Protein AF-A0A1Q4R5N3-F1 (afdb_monomer_lite)

Secondary structure (DSSP, 8-state):
----------SS-HHHHHHHHHHHHHHHHTT-SSSPPP-SS---HHHHHHHHHHHHHTT---S----HHHHHHHT-

pLDDT: mean 75.91, std 15.46, range [38.75, 90.38]

Radius of gyration: 14.82 Å; chains: 1; bounding box: 40×39×23 Å

Foldseek 3Di:
DDDDPPPPPDDDPVVQLVVLLLLLVLLVVVVLDPDRDDSRSDCDPVQLVSLLSQCVVVVHDSPSDCDPVSVVSSVD

Structure (mmCIF, N/CA/C/O backbone):
data_AF-A0A1Q4R5N3-F1
#
_entry.id   AF-A0A1Q4R5N3-F1
#
loop_
_atom_site.group_PDB
_atom_site.id
_atom_site.type_symbol
_atom_site.label_atom_id
_atom_site.label_alt_id
_atom_site.label_comp_id
_atom_site.label_asym_id
_atom_site.label_entity_id
_atom_site.label_seq_id
_atom_site.pdbx_PDB_ins_code
_atom_site.Cartn_x
_atom_site.Cartn_y
_atom_site.Cartn_z
_atom_site.occupancy
_atom_site.B_iso_or_equiv
_atom_site.auth_seq_id
_atom_site.auth_comp_id
_atom_site.auth_asym_id
_atom_site.auth_atom_id
_atom_site.pdbx_PDB_model_num
ATOM 1 N N . MET A 1 1 ? 28.010 27.731 -12.119 1.00 38.75 1 MET A N 1
ATOM 2 C CA . MET A 1 1 ? 27.197 26.791 -12.920 1.00 38.75 1 MET A CA 1
ATOM 3 C C . MET A 1 1 ? 2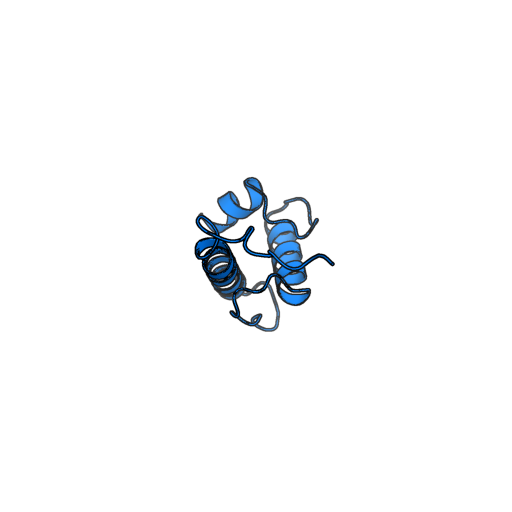6.923 25.562 -12.071 1.00 38.75 1 MET A C 1
ATOM 5 O O . MET A 1 1 ? 27.8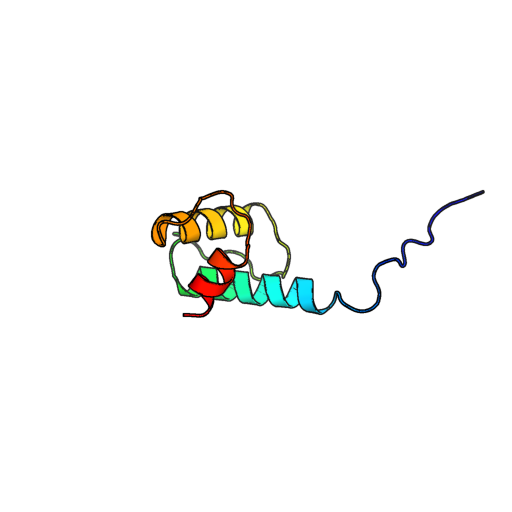20 24.765 -11.859 1.00 38.75 1 MET A O 1
ATOM 9 N N . ALA A 1 2 ? 25.726 25.457 -11.513 1.00 44.47 2 ALA A N 1
ATOM 10 C CA . ALA A 1 2 ? 25.200 24.248 -10.876 1.00 44.47 2 ALA A CA 1
ATOM 11 C C . ALA A 1 2 ? 23.724 24.135 -11.320 1.00 44.47 2 ALA A C 1
ATOM 13 O O . ALA A 1 2 ? 23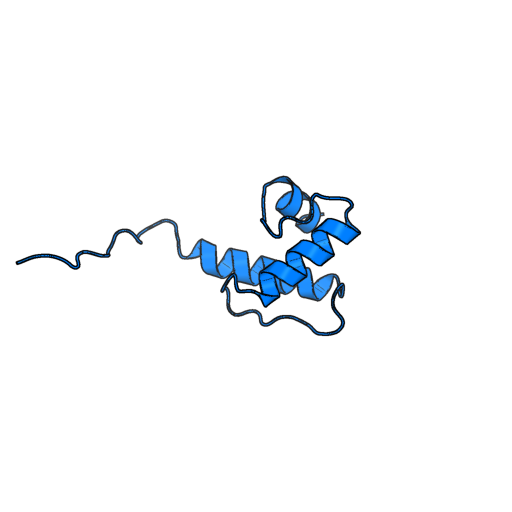.204 25.168 -11.760 1.00 44.47 2 ALA A O 1
ATOM 14 N N . PRO A 1 3 ? 23.018 22.991 -11.196 1.00 59.03 3 PRO A N 1
ATOM 15 C CA . PRO A 1 3 ? 23.388 21.768 -10.462 1.00 59.03 3 PRO A CA 1
ATOM 16 C C . PRO A 1 3 ? 22.971 20.451 -11.166 1.00 59.03 3 PRO A C 1
ATOM 18 O O . PRO A 1 3 ? 22.067 20.459 -11.989 1.00 59.03 3 PRO A O 1
ATOM 21 N N . SER A 1 4 ? 23.553 19.298 -10.807 1.00 39.88 4 SER A N 1
ATOM 22 C CA . SER A 1 4 ? 22.872 17.978 -10.864 1.00 39.88 4 SER A CA 1
ATOM 23 C C . SER A 1 4 ? 23.719 16.892 -10.196 1.00 39.88 4 SER A C 1
ATOM 25 O O . SER A 1 4 ? 24.041 15.868 -10.787 1.00 39.88 4 SER A O 1
ATOM 27 N N . THR A 1 5 ? 24.074 17.092 -8.929 1.00 49.03 5 THR A N 1
ATOM 28 C CA . THR A 1 5 ? 24.449 15.960 -8.071 1.00 49.03 5 THR A CA 1
ATOM 29 C C . THR A 1 5 ? 23.173 15.437 -7.414 1.00 49.03 5 THR A C 1
ATOM 31 O O . THR A 1 5 ? 22.981 15.561 -6.210 1.00 49.03 5 THR A O 1
ATOM 34 N N . THR A 1 6 ? 22.262 14.876 -8.216 1.00 51.47 6 THR A N 1
ATOM 35 C CA . THR A 1 6 ? 21.141 14.066 -7.708 1.00 51.47 6 THR A CA 1
ATOM 36 C C . THR A 1 6 ? 21.644 12.638 -7.533 1.00 51.47 6 THR A C 1
ATOM 38 O O . THR A 1 6 ? 21.261 11.720 -8.245 1.00 51.47 6 THR A O 1
ATOM 41 N N . LEU A 1 7 ? 22.562 12.465 -6.586 1.00 44.19 7 LEU A N 1
ATOM 42 C CA . LEU A 1 7 ? 22.915 11.161 -6.025 1.00 44.19 7 LEU A CA 1
ATOM 43 C C . LEU A 1 7 ? 22.618 11.165 -4.525 1.00 44.19 7 LEU A C 1
ATOM 45 O O . LEU A 1 7 ? 23.385 10.668 -3.712 1.00 44.19 7 LEU A O 1
ATOM 49 N N . GLN A 1 8 ? 21.461 11.719 -4.160 1.00 45.78 8 GLN A N 1
ATOM 50 C CA . GLN A 1 8 ? 20.876 11.576 -2.826 1.00 45.78 8 GLN A CA 1
ATOM 51 C C . GLN A 1 8 ? 19.966 10.332 -2.767 1.00 45.78 8 GLN A C 1
ATOM 53 O O . GLN A 1 8 ? 18.909 10.346 -2.145 1.00 45.78 8 GLN A O 1
ATOM 58 N N . TYR A 1 9 ? 20.343 9.274 -3.493 1.00 51.25 9 TYR A N 1
ATOM 59 C CA . TYR A 1 9 ? 19.566 8.037 -3.622 1.00 51.25 9 TYR A CA 1
ATOM 60 C C . TYR A 1 9 ? 20.471 6.799 -3.631 1.00 51.25 9 TYR A C 1
ATOM 62 O O . TYR A 1 9 ? 20.370 5.914 -4.471 1.00 51.25 9 TYR A O 1
ATOM 70 N N . ILE A 1 10 ? 21.403 6.770 -2.690 1.00 59.16 10 ILE A N 1
ATOM 71 C CA . ILE A 1 10 ? 22.226 5.622 -2.307 1.00 59.16 10 ILE A CA 1
ATOM 72 C C . ILE A 1 10 ? 22.225 5.706 -0.764 1.00 59.16 10 ILE A C 1
ATOM 74 O O . ILE A 1 10 ? 22.426 6.788 -0.230 1.00 59.16 10 ILE A O 1
ATOM 78 N N . GLU A 1 11 ? 21.841 4.734 0.067 1.00 44.28 11 GLU A N 1
ATOM 79 C CA . GLU A 1 11 ? 22.035 3.281 0.018 1.00 44.28 11 GLU A CA 1
ATOM 80 C C . GLU A 1 11 ? 20.927 2.515 0.801 1.00 44.28 11 GLU A C 1
ATOM 82 O O . GLU A 1 11 ? 21.164 1.453 1.367 1.00 44.28 11 GLU A O 1
ATOM 87 N N . GLY A 1 12 ? 19.689 3.030 0.852 1.00 42.97 12 GLY A N 1
ATOM 88 C CA . GLY A 1 12 ? 18.554 2.377 1.548 1.00 42.97 12 GLY A CA 1
ATOM 89 C C . GLY A 1 12 ? 17.365 1.980 0.659 1.00 42.97 12 GLY A C 1
ATOM 90 O O . GLY A 1 12 ? 16.356 1.483 1.160 1.00 42.97 12 GLY A O 1
ATOM 91 N N . ASP A 1 13 ? 17.449 2.230 -0.651 1.00 46.31 13 ASP A N 1
ATOM 92 C CA . ASP A 1 13 ? 16.263 2.460 -1.490 1.00 46.31 13 ASP A CA 1
ATOM 93 C C . ASP A 1 13 ? 15.964 1.388 -2.557 1.00 46.31 13 ASP A C 1
ATOM 95 O O . ASP A 1 13 ? 14.860 1.318 -3.091 1.00 46.31 13 ASP A O 1
ATOM 99 N N . LEU A 1 14 ? 16.867 0.428 -2.784 1.00 47.19 14 LEU A N 1
ATOM 100 C CA . LEU A 1 14 ? 16.536 -0.769 -3.584 1.00 47.19 14 LEU A CA 1
ATOM 101 C C . LEU A 1 14 ? 15.344 -1.548 -2.985 1.00 47.19 14 LEU A C 1
ATOM 103 O O . LEU A 1 14 ? 14.597 -2.215 -3.702 1.00 47.19 14 LEU A O 1
ATOM 107 N N . MET A 1 15 ? 15.097 -1.388 -1.679 1.00 47.69 15 MET A N 1
ATOM 108 C CA . MET A 1 15 ? 13.942 -1.961 -0.992 1.00 47.69 15 MET A CA 1
ATOM 109 C C . MET A 1 15 ? 12.621 -1.233 -1.263 1.00 47.69 15 MET A C 1
ATOM 111 O O . MET A 1 15 ? 11.576 -1.837 -1.029 1.00 47.69 15 MET A O 1
ATOM 115 N N . ARG A 1 16 ? 12.594 0.015 -1.757 1.00 59.50 16 ARG A N 1
ATOM 116 C CA . ARG A 1 16 ? 11.317 0.724 -1.972 1.00 59.50 16 ARG A CA 1
ATOM 117 C C . ARG A 1 16 ? 10.556 0.159 -3.161 1.00 59.50 16 ARG A C 1
ATOM 119 O O . ARG A 1 16 ? 9.389 -0.192 -3.008 1.00 59.50 16 ARG A O 1
ATOM 126 N N . GLY A 1 17 ? 11.231 -0.058 -4.290 1.00 65.44 17 GLY A N 1
ATOM 127 C CA . GLY A 1 17 ? 10.624 -0.722 -5.448 1.00 65.44 17 GLY A CA 1
ATOM 128 C C . GLY A 1 17 ? 10.173 -2.149 -5.124 1.00 65.44 17 GLY A C 1
ATOM 129 O O . GLY A 1 17 ? 9.069 -2.556 -5.478 1.00 65.44 17 GLY A O 1
ATOM 130 N N . GLN A 1 18 ? 10.975 -2.905 -4.369 1.00 74.19 18 GLN A N 1
ATOM 131 C CA . GLN A 1 18 ? 10.636 -4.280 -3.996 1.00 74.19 18 GLN A CA 1
ATOM 132 C C . GLN A 1 18 ? 9.517 -4.364 -2.946 1.00 74.19 18 GLN A C 1
ATOM 134 O O . GLN A 1 18 ? 8.667 -5.252 -3.025 1.00 74.19 18 GLN A O 1
ATOM 139 N N . SER A 1 19 ? 9.452 -3.412 -2.013 1.00 76.56 19 SER A N 1
ATOM 140 C CA . SER A 1 19 ? 8.340 -3.287 -1.062 1.00 76.56 19 SER A CA 1
ATOM 141 C C . SER A 1 19 ? 7.041 -2.939 -1.778 1.00 76.56 19 SER A C 1
ATOM 143 O O . SER A 1 19 ? 6.008 -3.537 -1.485 1.00 76.56 19 SER A O 1
ATOM 145 N N . VAL A 1 20 ? 7.091 -2.037 -2.764 1.00 83.31 20 VAL A N 1
ATOM 146 C CA . VAL A 1 20 ? 5.925 -1.709 -3.592 1.00 83.31 20 VAL A CA 1
ATOM 147 C C . VAL A 1 20 ? 5.518 -2.903 -4.453 1.00 83.31 20 VAL A C 1
ATOM 149 O O . VAL A 1 20 ? 4.336 -3.214 -4.501 1.00 83.31 20 VAL A O 1
ATOM 152 N N . ARG A 1 21 ? 6.462 -3.652 -5.039 1.00 85.62 21 ARG A N 1
ATOM 153 C CA . ARG A 1 21 ? 6.145 -4.905 -5.749 1.00 85.62 21 ARG A CA 1
ATOM 154 C C . ARG A 1 21 ? 5.466 -5.922 -4.842 1.00 85.62 21 ARG A C 1
ATOM 156 O O . ARG A 1 21 ? 4.480 -6.537 -5.229 1.00 85.62 21 ARG A O 1
ATOM 163 N N . THR A 1 22 ? 5.978 -6.083 -3.627 1.00 85.19 22 THR A N 1
ATOM 164 C CA . THR A 1 22 ? 5.421 -7.018 -2.639 1.00 85.19 22 THR A CA 1
ATOM 165 C C . THR A 1 22 ? 4.015 -6.596 -2.227 1.00 85.19 22 THR A C 1
ATOM 167 O O . THR A 1 22 ? 3.110 -7.423 -2.160 1.00 85.19 22 THR A O 1
ATOM 170 N N . LEU A 1 23 ? 3.811 -5.298 -2.005 1.00 84.31 23 LEU A N 1
ATOM 171 C CA . LEU A 1 23 ? 2.502 -4.707 -1.768 1.00 84.31 23 LEU A CA 1
ATOM 172 C C . LEU A 1 23 ? 1.552 -4.974 -2.940 1.00 84.31 23 LEU A C 1
ATOM 174 O O . LEU A 1 23 ? 0.460 -5.479 -2.716 1.00 84.31 23 LEU A O 1
ATOM 178 N N . GLN A 1 24 ? 1.958 -4.658 -4.170 1.00 88.94 24 GLN A N 1
ATOM 179 C CA . GLN A 1 24 ? 1.146 -4.851 -5.373 1.00 88.94 24 GLN A CA 1
ATOM 180 C C . GLN A 1 24 ? 0.761 -6.326 -5.549 1.00 88.94 24 GLN A C 1
ATOM 182 O O . GLN A 1 24 ? -0.406 -6.636 -5.778 1.00 88.94 24 GLN A O 1
ATOM 187 N N . ALA A 1 25 ? 1.713 -7.242 -5.350 1.00 88.69 25 ALA A N 1
ATOM 188 C CA . ALA A 1 25 ? 1.466 -8.679 -5.384 1.00 88.69 25 ALA A CA 1
ATOM 189 C C . ALA A 1 25 ? 0.462 -9.118 -4.306 1.00 88.69 25 ALA A C 1
ATOM 191 O O . ALA A 1 25 ? -0.474 -9.853 -4.608 1.00 88.69 25 ALA A O 1
ATOM 192 N N . ARG A 1 26 ? 0.599 -8.623 -3.069 1.00 86.75 26 ARG A N 1
ATOM 193 C CA . ARG A 1 26 ? -0.357 -8.910 -1.989 1.00 86.75 26 ARG A CA 1
ATOM 194 C C . ARG A 1 26 ? -1.743 -8.340 -2.264 1.00 86.75 26 ARG A C 1
ATOM 196 O O . ARG A 1 26 ? -2.732 -9.019 -2.033 1.00 86.75 26 ARG A O 1
ATOM 203 N N . LEU A 1 27 ? -1.838 -7.116 -2.774 1.00 85.94 27 LEU A N 1
ATOM 204 C CA . LEU A 1 27 ? -3.122 -6.505 -3.131 1.00 85.94 27 LEU A CA 1
ATOM 205 C C . LEU A 1 27 ? -3.848 -7.317 -4.213 1.00 85.94 27 LEU A C 1
ATOM 207 O O . LEU A 1 27 ? -5.063 -7.492 -4.124 1.00 85.94 27 LEU A O 1
ATOM 211 N N . ASN A 1 28 ? -3.101 -7.860 -5.178 1.00 89.19 28 ASN A N 1
ATOM 212 C CA . ASN A 1 28 ? -3.635 -8.779 -6.183 1.00 89.19 28 ASN A CA 1
ATOM 213 C C . ASN A 1 28 ? -4.091 -10.117 -5.580 1.00 89.19 28 ASN A C 1
ATOM 215 O O . ASN A 1 28 ? -5.125 -10.640 -5.995 1.00 89.19 28 ASN A O 1
ATOM 219 N N . ASP A 1 29 ? -3.365 -10.649 -4.593 1.00 86.81 29 ASP A N 1
ATOM 220 C CA . ASP A 1 29 ? -3.719 -11.892 -3.891 1.00 86.81 29 ASP A CA 1
ATOM 221 C C . ASP A 1 29 ? -5.071 -11.788 -3.169 1.00 86.81 29 ASP A C 1
ATOM 223 O O . ASP A 1 29 ? -5.911 -12.682 -3.276 1.00 86.81 29 ASP A O 1
ATOM 227 N N . PHE A 1 30 ? -5.355 -10.639 -2.547 1.00 82.69 30 PHE A N 1
ATOM 228 C CA . PHE A 1 30 ? -6.643 -10.404 -1.889 1.00 82.69 30 PHE A CA 1
ATOM 229 C C . PHE A 1 30 ? -7.836 -10.294 -2.858 1.00 82.69 30 PHE A C 1
ATOM 231 O O . PHE A 1 30 ? -8.972 -10.245 -2.385 1.00 82.69 30 PHE A O 1
ATOM 238 N N . ARG A 1 31 ? -7.612 -10.237 -4.184 1.00 81.88 31 ARG A N 1
ATOM 239 C CA . ARG A 1 31 ? -8.654 -10.134 -5.232 1.00 81.88 31 ARG A CA 1
ATOM 240 C C . ARG A 1 31 ? -9.745 -9.101 -4.917 1.00 81.88 31 ARG A C 1
ATOM 242 O O . ARG A 1 31 ? -10.929 -9.327 -5.148 1.00 81.88 31 ARG A O 1
ATOM 249 N N . LEU A 1 32 ? -9.339 -7.962 -4.354 1.00 78.31 32 LEU A N 1
ATOM 250 C CA . LEU A 1 32 ? -10.264 -6.893 -3.952 1.00 78.31 32 LEU A CA 1
ATOM 251 C C . LEU A 1 32 ? -10.688 -5.999 -5.115 1.00 78.31 32 LEU A C 1
ATOM 253 O O . LEU A 1 32 ? -11.641 -5.236 -4.986 1.00 78.31 32 LEU A O 1
ATOM 257 N N . LE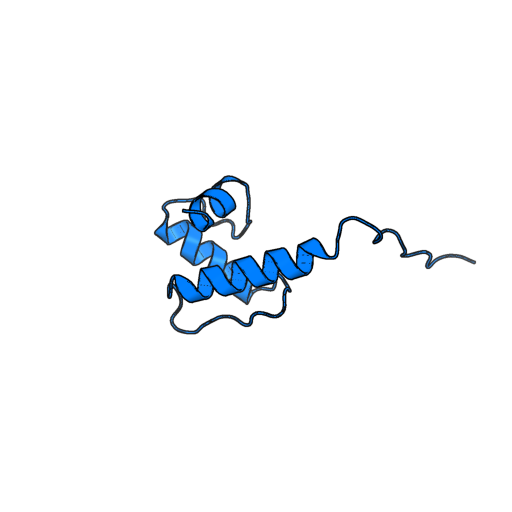U A 1 33 ? -9.962 -6.081 -6.225 1.00 77.31 33 LEU A N 1
ATOM 258 C CA . LEU A 1 33 ? -10.235 -5.370 -7.461 1.00 77.31 33 LEU A CA 1
ATOM 259 C C . LEU A 1 33 ? -10.720 -6.356 -8.522 1.00 77.31 33 LEU A C 1
ATOM 261 O O . LEU A 1 33 ? -10.292 -7.509 -8.541 1.00 77.31 33 LEU A O 1
ATOM 265 N N . ASP A 1 34 ? -11.557 -5.868 -9.438 1.00 78.88 34 ASP A N 1
ATOM 266 C CA . ASP A 1 34 ? -12.038 -6.629 -10.601 1.00 78.88 34 ASP A CA 1
ATOM 267 C C . ASP A 1 34 ? -10.880 -7.094 -11.502 1.00 78.88 34 ASP A C 1
ATOM 269 O O . ASP A 1 34 ? -10.916 -8.169 -12.098 1.00 78.88 34 ASP A O 1
ATOM 273 N N . LYS A 1 35 ? -9.804 -6.296 -11.547 1.00 81.44 35 LYS A N 1
ATOM 274 C CA . LYS A 1 35 ? -8.582 -6.586 -12.298 1.00 81.44 35 LYS A CA 1
ATOM 275 C C . LYS A 1 35 ? -7.342 -6.439 -11.416 1.00 81.44 35 LYS A C 1
ATOM 277 O O . LYS A 1 35 ? -7.288 -5.512 -10.606 1.00 81.44 35 LYS A O 1
ATOM 282 N N . PRO A 1 36 ? -6.337 -7.315 -11.589 1.00 85.00 36 PRO A N 1
ATOM 283 C CA . PRO A 1 36 ? -5.067 -7.176 -10.895 1.00 85.00 36 PRO A CA 1
ATOM 284 C C . PRO A 1 36 ? -4.328 -5.922 -11.374 1.00 85.00 36 PRO A C 1
ATOM 286 O O . PRO A 1 36 ? -4.322 -5.610 -12.565 1.00 85.00 36 PRO A O 1
ATOM 289 N N . ILE A 1 37 ? -3.679 -5.226 -10.443 1.00 86.38 37 ILE A N 1
ATOM 290 C CA . ILE A 1 37 ? -2.795 -4.098 -10.744 1.00 86.38 37 ILE A CA 1
ATOM 291 C C . ILE A 1 37 ? -1.424 -4.587 -11.209 1.00 86.38 37 ILE A C 1
ATOM 293 O O . ILE A 1 37 ? -0.987 -5.695 -10.878 1.00 86.38 37 ILE A O 1
ATOM 297 N N . GLN A 1 38 ? -0.719 -3.743 -11.955 1.00 87.25 38 GLN A N 1
ATOM 298 C CA . GLN A 1 38 ? 0.619 -4.054 -12.438 1.00 87.25 38 GLN A CA 1
ATOM 299 C C . GLN A 1 38 ? 1.640 -4.082 -11.280 1.00 87.25 38 GLN A C 1
ATOM 301 O O . GLN A 1 38 ? 1.597 -3.255 -10.372 1.00 87.25 38 GLN A O 1
ATOM 306 N N . VAL A 1 39 ? 2.543 -5.075 -11.290 1.00 88.19 39 VAL A N 1
ATOM 307 C CA . VAL A 1 39 ? 3.585 -5.285 -10.260 1.00 88.19 39 VAL A CA 1
ATOM 308 C C . VAL A 1 39 ? 4.931 -4.746 -10.756 1.00 88.19 39 VAL A C 1
ATOM 310 O O . VAL A 1 39 ? 5.908 -5.463 -10.988 1.00 88.19 39 VAL A O 1
ATOM 313 N N . ASP A 1 40 ? 4.971 -3.443 -10.978 1.00 83.44 40 ASP A N 1
ATOM 314 C CA . ASP A 1 40 ? 6.132 -2.707 -11.499 1.00 83.44 40 ASP A CA 1
ATOM 315 C C . ASP A 1 40 ? 7.022 -2.126 -10.397 1.00 83.44 40 ASP A C 1
ATOM 317 O O . ASP A 1 40 ? 8.148 -1.717 -10.670 1.00 83.44 40 ASP A O 1
ATOM 321 N N . GLY A 1 41 ? 6.569 -2.145 -9.142 1.00 84.31 41 GLY A N 1
ATOM 322 C CA . GLY A 1 41 ? 7.276 -1.515 -8.030 1.00 84.31 41 GLY A CA 1
ATOM 323 C C . GLY A 1 41 ? 7.109 -0.007 -7.981 1.00 84.31 41 GLY A C 1
ATOM 324 O O . GLY A 1 41 ? 7.827 0.657 -7.235 1.00 84.31 41 GLY A O 1
ATOM 325 N N . VAL A 1 42 ? 6.161 0.536 -8.747 1.00 84.31 42 VAL A N 1
ATOM 326 C CA . VAL A 1 42 ? 5.867 1.962 -8.780 1.00 84.31 42 VAL A CA 1
ATOM 327 C C . VAL A 1 42 ? 4.559 2.222 -8.048 1.00 84.31 42 VAL A C 1
ATOM 329 O O . VAL A 1 42 ? 3.505 1.656 -8.343 1.00 84.31 42 VAL A O 1
ATOM 332 N N . PHE A 1 43 ? 4.604 3.117 -7.063 1.00 80.94 43 PHE A N 1
ATOM 333 C CA . PHE A 1 43 ? 3.399 3.518 -6.348 1.00 80.94 43 PHE A CA 1
ATOM 334 C C . PHE A 1 43 ? 2.607 4.528 -7.191 1.00 80.94 43 PHE A C 1
ATOM 336 O O . PHE A 1 43 ? 2.682 5.739 -6.993 1.00 80.94 43 PHE A O 1
ATOM 343 N N . GLY A 1 44 ? 1.891 4.014 -8.190 1.00 84.25 44 GLY A N 1
ATOM 344 C CA . GLY A 1 44 ? 1.041 4.792 -9.082 1.00 84.25 44 GLY A CA 1
ATOM 345 C C . GLY A 1 44 ? -0.389 4.965 -8.568 1.00 84.25 44 GLY A C 1
ATOM 346 O O . GLY A 1 44 ? -0.759 4.532 -7.473 1.00 84.25 44 GLY A O 1
ATOM 347 N N . ARG A 1 45 ? -1.231 5.578 -9.408 1.00 86.25 45 ARG A N 1
ATOM 348 C CA . ARG A 1 45 ? -2.665 5.765 -9.131 1.00 86.25 45 ARG A CA 1
ATOM 349 C C . ARG A 1 45 ? -3.380 4.431 -8.904 1.00 86.25 45 ARG A C 1
ATOM 351 O O . ARG A 1 45 ? -4.185 4.336 -7.986 1.00 86.25 45 ARG A O 1
ATOM 358 N N . GLU A 1 46 ? -3.066 3.417 -9.705 1.00 86.25 46 GLU A N 1
ATOM 359 C CA . GLU A 1 46 ? -3.666 2.081 -9.593 1.00 86.25 46 GLU A CA 1
ATOM 360 C C . GLU A 1 46 ? -3.308 1.415 -8.262 1.00 86.25 46 GLU A C 1
ATOM 362 O O . GLU A 1 46 ? -4.198 0.980 -7.534 1.00 86.25 46 GLU A O 1
ATOM 367 N N . THR A 1 47 ? -2.026 1.446 -7.878 1.00 87.31 47 THR A N 1
ATOM 368 C CA . THR A 1 47 ? -1.564 0.966 -6.567 1.00 87.31 47 THR A CA 1
ATOM 369 C C . THR A 1 47 ? -2.275 1.698 -5.431 1.00 87.31 47 THR A C 1
ATOM 371 O O . THR A 1 47 ? -2.734 1.065 -4.484 1.00 87.31 47 THR A O 1
ATOM 374 N N . LYS A 1 48 ? -2.447 3.021 -5.536 1.00 87.50 48 LYS A N 1
ATOM 375 C CA . LYS A 1 48 ? -3.172 3.808 -4.530 1.00 87.50 48 LYS A CA 1
ATOM 376 C C . LYS A 1 48 ? -4.638 3.380 -4.397 1.00 87.50 48 LYS A C 1
ATOM 378 O O . LYS A 1 48 ? -5.110 3.206 -3.278 1.00 87.50 48 LYS A O 1
ATOM 383 N N . LEU A 1 49 ? -5.346 3.188 -5.512 1.00 88.12 49 LEU A N 1
ATOM 384 C CA . LEU A 1 49 ? -6.745 2.737 -5.516 1.00 88.12 49 LEU A CA 1
ATOM 385 C C . LEU A 1 49 ? -6.894 1.326 -4.931 1.00 88.12 49 LEU A C 1
ATOM 387 O O . LEU A 1 49 ? -7.821 1.064 -4.163 1.00 88.12 49 LEU A O 1
ATOM 391 N N . ALA A 1 50 ? -5.949 0.437 -5.237 1.00 87.69 50 ALA A N 1
ATOM 392 C CA . ALA A 1 50 ? -5.888 -0.896 -4.651 1.00 87.69 50 ALA A CA 1
ATOM 393 C C . ALA A 1 50 ? -5.690 -0.839 -3.129 1.00 87.69 50 ALA A C 1
ATOM 395 O O . ALA A 1 50 ? -6.395 -1.521 -2.387 1.00 87.69 50 ALA A O 1
ATOM 396 N N . VAL A 1 51 ? -4.781 0.022 -2.654 1.00 88.69 51 VAL A N 1
ATOM 397 C CA . VAL A 1 51 ? -4.564 0.252 -1.219 1.00 88.69 51 VAL A CA 1
ATOM 398 C C . VAL A 1 51 ? -5.819 0.814 -0.556 1.00 88.69 51 VAL A C 1
ATOM 400 O O . VAL A 1 51 ? -6.189 0.327 0.506 1.00 88.69 51 VAL A O 1
ATOM 403 N N . MET A 1 52 ? -6.503 1.783 -1.171 1.00 89.44 52 MET A N 1
ATOM 404 C CA . MET A 1 52 ? -7.760 2.333 -0.642 1.00 89.44 52 MET A CA 1
ATOM 405 C C . MET A 1 52 ? -8.840 1.257 -0.514 1.00 89.44 52 MET A C 1
ATOM 407 O O . MET A 1 52 ? -9.468 1.146 0.533 1.00 89.44 52 MET A O 1
ATOM 411 N N . SER A 1 53 ? -8.995 0.417 -1.540 1.00 89.38 53 SER A N 1
ATOM 412 C CA . SER A 1 53 ? -9.957 -0.693 -1.530 1.00 89.38 53 SER A CA 1
ATOM 413 C C . SER A 1 53 ? -9.618 -1.719 -0.445 1.00 89.38 53 SER A C 1
ATOM 415 O O . SER A 1 53 ? -10.495 -2.213 0.261 1.00 89.38 53 SER A O 1
ATOM 417 N N . PHE A 1 54 ? -8.328 -2.012 -0.258 1.00 88.50 54 PHE A N 1
ATOM 418 C CA . PHE A 1 54 ? -7.856 -2.858 0.836 1.00 88.50 54 PHE A CA 1
ATOM 419 C C . PHE A 1 54 ? -8.134 -2.248 2.207 1.00 88.50 54 PHE A C 1
ATOM 421 O O . PHE A 1 54 ? -8.617 -2.940 3.102 1.00 88.50 54 PHE A O 1
ATOM 428 N N . GLN A 1 55 ? -7.861 -0.957 2.371 1.00 90.38 55 GLN A N 1
ATOM 429 C CA . GLN A 1 55 ? -8.127 -0.233 3.606 1.00 90.38 55 GLN A CA 1
ATOM 430 C C . GLN A 1 55 ? -9.619 -0.252 3.940 1.00 90.38 55 GLN A C 1
ATOM 432 O O . GLN A 1 55 ? -9.967 -0.652 5.046 1.00 90.38 55 GLN A O 1
ATOM 437 N N . GLU A 1 56 ? -10.491 0.047 2.977 1.00 89.81 56 GLU A N 1
ATOM 438 C CA . GLU A 1 56 ? -11.946 -0.022 3.142 1.00 89.81 56 GLU A CA 1
ATOM 439 C C . GLU A 1 56 ? -12.397 -1.420 3.595 1.00 89.81 56 GLU A C 1
ATOM 441 O O . GLU A 1 56 ? -13.086 -1.563 4.606 1.00 89.81 56 GLU A O 1
ATOM 446 N N . LYS A 1 57 ? -11.928 -2.475 2.918 1.00 87.25 57 LYS A N 1
ATOM 447 C CA . LYS A 1 57 ? -12.267 -3.870 3.250 1.00 87.25 57 LYS A CA 1
ATOM 448 C C . LYS A 1 57 ? -11.783 -4.306 4.630 1.00 87.25 57 LYS A C 1
ATOM 450 O O . LYS A 1 57 ? -12.369 -5.207 5.227 1.00 87.25 57 LYS A O 1
ATOM 455 N N . ARG A 1 58 ? -10.711 -3.695 5.133 1.00 87.06 58 ARG A N 1
ATOM 456 C CA . ARG A 1 58 ? -10.163 -3.952 6.471 1.00 87.06 58 ARG A CA 1
ATOM 457 C C . ARG A 1 58 ? -10.707 -2.994 7.537 1.00 87.06 58 ARG A C 1
ATOM 459 O O . ARG A 1 58 ? -10.301 -3.120 8.688 1.00 87.06 58 ARG A O 1
ATOM 466 N N . GLY A 1 59 ? -11.606 -2.070 7.182 1.00 87.94 59 GLY A N 1
ATOM 467 C CA . GLY A 1 59 ? -12.132 -1.054 8.099 1.00 87.94 59 GLY A CA 1
ATOM 468 C C . GLY A 1 59 ? -11.089 -0.014 8.527 1.00 87.94 59 GLY A C 1
ATOM 469 O O . GLY A 1 59 ? -11.205 0.572 9.599 1.00 87.94 59 GLY A O 1
ATOM 470 N N . LEU A 1 60 ? -10.045 0.179 7.718 1.00 87.06 60 LEU A N 1
ATOM 471 C CA . LEU A 1 60 ? -8.991 1.170 7.919 1.00 87.06 60 LEU A CA 1
ATOM 472 C C . LEU A 1 60 ? -9.336 2.482 7.206 1.00 87.06 60 LEU A C 1
ATOM 474 O O . LEU A 1 60 ? -10.185 2.537 6.315 1.00 87.06 60 LEU A O 1
ATOM 478 N N . LYS A 1 61 ? -8.612 3.547 7.555 1.00 85.56 61 LYS A N 1
ATOM 479 C CA . LYS A 1 61 ? -8.750 4.845 6.896 1.00 85.56 61 LYS A CA 1
ATOM 480 C C . LYS A 1 61 ? -8.278 4.761 5.435 1.00 85.56 61 LYS A C 1
ATOM 482 O O . LYS A 1 61 ? -7.123 4.437 5.168 1.00 85.56 61 LYS A O 1
ATOM 487 N N . MET A 1 62 ? -9.180 5.053 4.498 1.00 87.06 62 MET A N 1
ATOM 488 C CA . MET A 1 62 ? -8.988 4.940 3.042 1.00 87.06 62 MET A CA 1
ATOM 489 C C . MET A 1 62 ? -8.174 6.097 2.425 1.00 87.06 62 MET A C 1
ATOM 491 O O . MET A 1 62 ? -8.554 6.679 1.413 1.00 87.06 62 MET A O 1
ATOM 495 N N . ASP A 1 63 ? -7.039 6.465 3.025 1.00 82.56 63 ASP A N 1
ATOM 496 C CA . ASP A 1 63 ? -6.179 7.539 2.497 1.00 82.56 63 ASP A CA 1
ATOM 497 C C . ASP A 1 63 ? -5.301 7.077 1.314 1.00 82.56 63 ASP A C 1
ATOM 499 O O . ASP A 1 63 ? -4.674 7.894 0.628 1.00 82.56 63 ASP A O 1
ATOM 503 N N . GLY A 1 64 ? -5.225 5.764 1.063 1.00 81.88 64 GLY A N 1
ATOM 504 C CA . GLY A 1 64 ? -4.340 5.177 0.054 1.00 81.88 64 GLY A CA 1
ATOM 505 C C . GLY A 1 64 ? -2.862 5.268 0.428 1.00 81.88 64 GLY A C 1
ATOM 506 O O . GLY A 1 64 ? -2.000 5.154 -0.439 1.00 81.88 64 GLY A O 1
ATOM 507 N N . ILE A 1 65 ? -2.564 5.520 1.704 1.00 80.88 65 ILE A N 1
ATOM 508 C CA . ILE A 1 65 ? -1.208 5.610 2.248 1.00 80.88 65 ILE A CA 1
ATOM 509 C C . ILE A 1 65 ? -0.893 4.303 2.962 1.00 80.88 65 ILE A C 1
ATOM 511 O O . ILE A 1 65 ? -1.607 3.904 3.880 1.00 80.88 65 ILE A O 1
ATOM 515 N N . VAL A 1 66 ? 0.202 3.650 2.578 1.00 79.00 66 VAL A N 1
ATOM 516 C CA . VAL A 1 66 ? 0.659 2.420 3.234 1.00 79.00 66 VAL A CA 1
ATOM 517 C C . VAL A 1 66 ? 1.453 2.782 4.485 1.00 79.00 66 VAL A C 1
ATOM 519 O O . VAL A 1 66 ? 2.678 2.867 4.471 1.00 79.00 66 VAL A O 1
ATOM 522 N N . GLY A 1 67 ? 0.724 3.053 5.565 1.00 78.06 67 GLY A N 1
ATOM 523 C CA . GLY A 1 67 ? 1.286 3.226 6.902 1.00 78.06 67 GLY A CA 1
ATOM 524 C C . GLY A 1 67 ? 1.435 1.899 7.649 1.00 78.06 67 GLY A C 1
ATOM 525 O O . GLY A 1 67 ? 1.065 0.832 7.153 1.00 78.06 67 GLY A O 1
ATOM 526 N N . THR A 1 68 ? 1.915 1.968 8.890 1.00 78.38 68 THR A N 1
ATOM 527 C CA . THR A 1 68 ? 2.145 0.804 9.762 1.00 78.38 68 THR A CA 1
ATOM 528 C C . THR A 1 68 ? 0.904 -0.079 9.915 1.00 78.38 68 THR A C 1
ATOM 530 O O . THR A 1 68 ? 1.011 -1.302 9.876 1.00 78.38 68 THR A O 1
ATOM 533 N N . GLU A 1 69 ? -0.285 0.520 10.030 1.00 79.44 69 GLU A N 1
ATOM 534 C CA . GLU A 1 69 ? -1.555 -0.213 10.136 1.00 79.44 69 GLU A CA 1
ATOM 535 C C . GLU A 1 69 ? -1.877 -1.00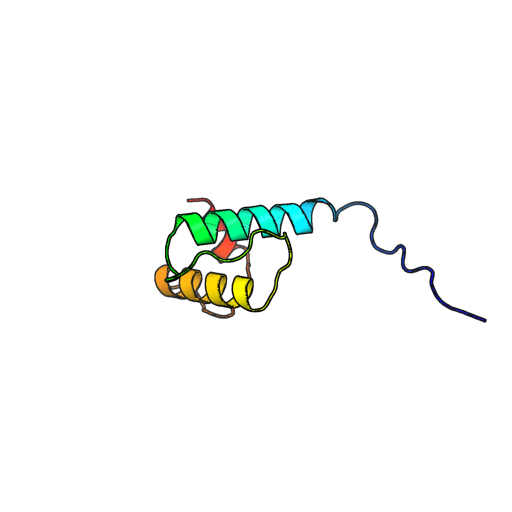7 8.867 1.00 79.44 69 GLU A C 1
ATOM 537 O O . GLU A 1 69 ? -2.258 -2.176 8.936 1.00 79.44 69 GLU A O 1
ATOM 542 N N . THR A 1 70 ? -1.653 -0.401 7.698 1.00 81.62 70 THR A N 1
ATOM 543 C CA . THR A 1 70 ? -1.879 -1.058 6.404 1.00 81.62 70 THR A CA 1
ATOM 544 C C . THR A 1 70 ? -0.882 -2.198 6.204 1.00 81.62 70 THR A C 1
ATOM 546 O O . THR A 1 70 ? -1.280 -3.310 5.867 1.00 81.62 70 THR A O 1
ATOM 549 N N . THR A 1 71 ? 0.401 -1.973 6.502 1.00 79.06 71 THR A N 1
ATOM 550 C CA . THR A 1 71 ? 1.442 -3.011 6.436 1.00 79.06 71 THR A CA 1
ATOM 551 C C . THR A 1 71 ? 1.158 -4.174 7.387 1.00 79.06 71 THR A C 1
ATOM 553 O O . THR A 1 71 ? 1.339 -5.336 7.016 1.00 79.06 71 THR A O 1
ATOM 556 N N . LYS A 1 72 ? 0.667 -3.888 8.599 1.00 82.06 72 LYS A N 1
ATOM 557 C CA . LYS A 1 72 ? 0.273 -4.916 9.570 1.00 82.06 72 LYS A CA 1
ATOM 558 C C . LYS A 1 72 ? -0.908 -5.742 9.062 1.00 82.06 72 LYS A C 1
ATOM 560 O O . LYS A 1 72 ? -0.870 -6.963 9.167 1.00 82.06 72 LYS A O 1
ATOM 565 N N . ALA A 1 73 ? -1.912 -5.099 8.467 1.00 80.19 73 ALA A N 1
ATOM 566 C CA . ALA A 1 73 ? -3.058 -5.785 7.874 1.00 80.19 73 ALA A CA 1
ATOM 567 C C . ALA A 1 73 ? -2.685 -6.627 6.641 1.00 80.19 73 ALA A C 1
ATOM 569 O O . ALA A 1 73 ? -3.302 -7.662 6.412 1.00 80.19 73 ALA A O 1
ATOM 570 N N . LEU A 1 74 ? -1.676 -6.216 5.866 1.00 74.12 74 LEU A N 1
ATOM 571 C CA . LEU A 1 74 ? -1.151 -6.984 4.729 1.00 74.12 74 LEU A CA 1
ATOM 572 C C . LEU A 1 74 ? -0.310 -8.191 5.156 1.00 74.12 74 LEU A C 1
ATOM 574 O O . LEU A 1 74 ? -0.128 -9.107 4.363 1.00 74.12 74 LEU A O 1
ATOM 578 N N . SER A 1 75 ? 0.257 -8.168 6.364 1.00 74.12 75 SER A N 1
ATOM 579 C CA . SER A 1 75 ? 1.187 -9.191 6.871 1.00 74.12 75 SER A CA 1
ATOM 580 C C . SER A 1 75 ? 0.521 -10.294 7.681 1.00 74.12 75 SER A C 1
ATOM 582 O O . SER A 1 75 ? 1.221 -11.093 8.297 1.00 74.12 75 SER A O 1
ATOM 584 N N . ARG A 1 76 ? -0.808 -10.320 7.688 1.00 60.44 76 ARG A N 1
ATOM 585 C CA . ARG A 1 76 ? -1.636 -11.226 8.470 1.00 60.44 76 ARG A CA 1
ATOM 586 C C . ARG A 1 76 ? -2.522 -12.047 7.553 1.00 60.44 76 ARG A C 1
ATOM 588 O O . ARG A 1 76 ? -2.580 -13.265 7.799 1.00 60.44 76 ARG A O 1
#

Sequence (76 aa):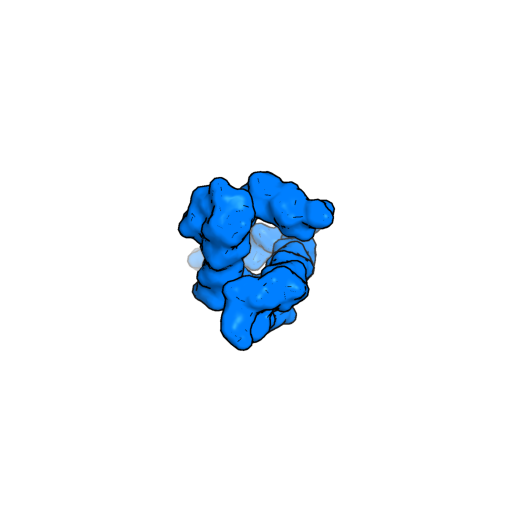
MAPSTTLQYIEGDLMRGQSVRTLQARLNDFRLLDKPIQVDGVFGRETKLAVMSFQEKRGLKMDGIVGTETTKALSR